Protein AF-A0A843W101-F1 (afdb_monomer_lite)

Structure (mmCIF, N/CA/C/O backbone):
data_AF-A0A843W101-F1
#
_entry.id   AF-A0A843W101-F1
#
loop_
_atom_site.group_PDB
_atom_site.id
_atom_site.type_symbol
_atom_site.label_atom_id
_atom_site.label_alt_id
_atom_site.label_comp_id
_atom_site.label_asym_id
_atom_site.label_entity_id
_atom_site.label_seq_id
_atom_site.pdbx_PDB_ins_code
_atom_site.Cartn_x
_atom_site.Cartn_y
_atom_site.Cartn_z
_atom_site.occupancy
_atom_site.B_iso_or_equiv
_atom_site.auth_seq_id
_atom_site.auth_comp_id
_atom_site.auth_asym_id
_atom_site.auth_atom_id
_atom_site.pdbx_PDB_model_num
ATOM 1 N N . MET A 1 1 ? 18.229 -12.204 2.021 1.00 41.34 1 MET A N 1
ATOM 2 C CA . MET A 1 1 ? 17.229 -13.249 2.345 1.00 41.34 1 MET A CA 1
ATOM 3 C C . MET A 1 1 ? 15.796 -12.877 1.921 1.00 41.34 1 MET A C 1
ATOM 5 O O . MET A 1 1 ? 15.025 -13.791 1.676 1.00 41.34 1 MET A O 1
ATOM 9 N N . CYS A 1 2 ? 15.442 -11.594 1.720 1.00 43.09 2 CYS A N 1
ATOM 10 C CA . CYS A 1 2 ? 14.078 -11.170 1.331 1.00 43.09 2 CYS A CA 1
ATOM 11 C C . CYS A 1 2 ? 13.661 -11.424 -0.138 1.00 43.09 2 CYS A C 1
ATOM 13 O O . CYS A 1 2 ? 12.470 -11.500 -0.428 1.00 43.09 2 CYS A O 1
ATOM 15 N N . SER A 1 3 ? 14.596 -11.600 -1.081 1.00 42.84 3 SER A N 1
ATOM 16 C CA . SER A 1 3 ? 14.264 -11.787 -2.510 1.00 42.84 3 SER A CA 1
ATOM 17 C C . SER A 1 3 ? 13.666 -13.161 -2.847 1.00 42.84 3 SER A C 1
ATOM 19 O O . SER A 1 3 ? 12.922 -13.284 -3.818 1.00 42.84 3 SER A O 1
ATOM 21 N N . ALA A 1 4 ? 13.947 -14.192 -2.044 1.00 44.59 4 ALA A N 1
ATOM 22 C CA . ALA A 1 4 ? 13.395 -15.532 -2.250 1.00 44.59 4 ALA A CA 1
ATOM 23 C C . ALA A 1 4 ? 11.895 -15.599 -1.906 1.00 44.59 4 ALA A C 1
ATOM 25 O O . ALA A 1 4 ? 11.125 -16.210 -2.644 1.00 44.59 4 ALA A O 1
ATOM 26 N N . PHE A 1 5 ? 11.468 -14.917 -0.836 1.00 48.91 5 PHE A N 1
ATOM 27 C CA . PHE A 1 5 ? 10.058 -14.842 -0.437 1.00 48.91 5 PHE A CA 1
ATOM 28 C C . PHE A 1 5 ? 9.240 -13.989 -1.417 1.00 48.91 5 PHE A C 1
ATOM 30 O O . PHE A 1 5 ? 8.169 -14.404 -1.851 1.00 48.91 5 PHE A O 1
ATOM 37 N N . ALA A 1 6 ? 9.796 -12.852 -1.854 1.00 44.50 6 ALA A N 1
ATOM 38 C CA . ALA A 1 6 ? 9.197 -11.976 -2.864 1.00 44.50 6 ALA A CA 1
ATOM 39 C C . ALA A 1 6 ? 8.867 -12.712 -4.174 1.00 44.50 6 ALA A C 1
ATOM 41 O O . ALA A 1 6 ? 7.777 -12.561 -4.732 1.00 44.50 6 ALA A O 1
ATOM 42 N N . LYS A 1 7 ? 9.790 -13.562 -4.635 1.00 45.25 7 LYS A N 1
ATOM 43 C CA . LYS A 1 7 ? 9.614 -14.345 -5.858 1.00 45.25 7 LYS A CA 1
ATOM 44 C C . LYS A 1 7 ? 8.630 -15.500 -5.678 1.00 45.25 7 LYS A C 1
ATOM 46 O O . LYS A 1 7 ? 7.860 -15.774 -6.590 1.00 45.25 7 LYS A O 1
ATOM 51 N N . ALA A 1 8 ? 8.644 -16.158 -4.520 1.00 47.34 8 ALA A N 1
ATOM 52 C CA . ALA A 1 8 ? 7.786 -17.307 -4.241 1.00 47.34 8 ALA A CA 1
ATOM 53 C C . ALA A 1 8 ? 6.317 -16.926 -3.985 1.00 47.34 8 ALA A C 1
ATOM 55 O O . ALA A 1 8 ? 5.430 -17.638 -4.442 1.00 47.34 8 ALA A O 1
ATOM 56 N N . TYR A 1 9 ? 6.057 -15.816 -3.283 1.00 49.91 9 TYR A N 1
ATOM 57 C CA . TYR A 1 9 ? 4.697 -15.409 -2.902 1.00 49.91 9 TYR A CA 1
ATOM 58 C C . TYR A 1 9 ? 4.052 -14.417 -3.869 1.00 49.91 9 TYR A C 1
ATOM 60 O O . TYR A 1 9 ? 2.850 -14.492 -4.099 1.00 49.91 9 TYR A O 1
ATOM 68 N N . TYR A 1 10 ? 4.838 -13.510 -4.454 1.00 51.88 10 TYR A N 1
ATOM 69 C CA . TYR A 1 10 ? 4.307 -12.451 -5.317 1.00 51.88 10 TYR A CA 1
ATOM 70 C C . TYR A 1 10 ? 4.786 -12.546 -6.772 1.00 51.88 10 TYR A C 1
ATOM 72 O O . TYR A 1 10 ? 4.351 -11.759 -7.608 1.00 51.88 10 TYR A O 1
ATOM 80 N N . GLY A 1 11 ? 5.688 -13.480 -7.105 1.00 53.94 11 GLY A N 1
ATOM 81 C CA . GLY A 1 11 ? 6.289 -13.562 -8.444 1.00 53.94 11 GLY A CA 1
ATOM 82 C C . GLY A 1 11 ? 7.215 -12.385 -8.7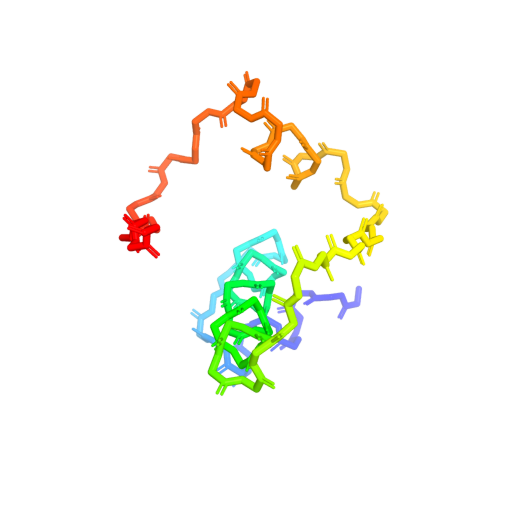73 1.00 53.94 11 GLY A C 1
ATOM 83 O O . GLY A 1 11 ? 7.535 -12.149 -9.937 1.00 53.94 11 GLY A O 1
ATOM 84 N N . LEU A 1 12 ? 7.643 -11.629 -7.759 1.00 61.62 12 LEU A N 1
ATOM 85 C CA . LEU A 1 12 ? 8.387 -10.386 -7.929 1.00 61.62 12 LEU A CA 1
ATOM 86 C C . LEU A 1 12 ? 9.895 -10.604 -7.798 1.00 61.62 12 LEU A C 1
ATOM 88 O O . LEU A 1 12 ? 10.372 -11.293 -6.900 1.00 61.62 12 LEU A O 1
ATOM 92 N N . ASN A 1 13 ? 10.663 -9.941 -8.665 1.00 63.81 13 ASN A N 1
ATOM 93 C CA . ASN A 1 13 ? 12.132 -9.960 -8.630 1.00 63.81 13 ASN A CA 1
ATOM 94 C C . ASN A 1 13 ? 12.736 -8.884 -7.703 1.00 63.81 13 ASN A C 1
ATOM 96 O O . ASN A 1 13 ? 13.954 -8.725 -7.666 1.00 63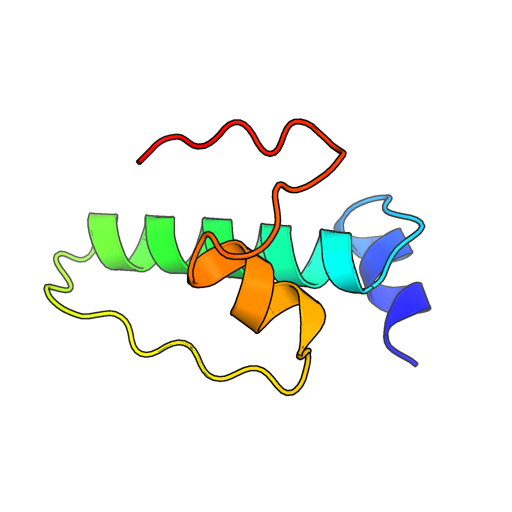.81 13 ASN A O 1
ATOM 100 N N . SER A 1 14 ? 11.906 -8.144 -6.961 1.00 66.81 14 SER A N 1
ATOM 101 C CA . SER A 1 14 ? 12.324 -7.049 -6.079 1.00 66.81 14 SER A CA 1
ATOM 102 C C . SER A 1 14 ? 11.737 -7.238 -4.682 1.00 66.81 14 SER A C 1
ATOM 104 O O . SER A 1 14 ? 10.525 -7.412 -4.542 1.00 66.81 14 SER A O 1
ATOM 106 N N . SER A 1 15 ? 12.587 -7.181 -3.650 1.00 75.88 15 SER A N 1
ATOM 107 C CA . SER A 1 15 ? 12.143 -7.199 -2.249 1.00 75.88 15 SER A CA 1
ATOM 108 C C . SER A 1 15 ? 11.239 -6.007 -1.938 1.00 75.88 15 SER A C 1
ATOM 110 O O . SER A 1 15 ? 10.200 -6.189 -1.317 1.00 75.88 15 SER A O 1
ATOM 112 N N . LEU A 1 16 ? 11.561 -4.829 -2.482 1.00 76.62 16 LEU A N 1
ATOM 113 C CA . LEU A 1 16 ? 10.764 -3.614 -2.311 1.00 76.62 16 LEU A CA 1
ATOM 114 C C . LEU A 1 16 ? 9.344 -3.770 -2.869 1.00 76.62 16 LEU A C 1
ATOM 116 O O . LEU A 1 16 ? 8.384 -3.292 -2.275 1.00 76.62 16 LEU A O 1
ATOM 120 N N . ALA A 1 17 ? 9.194 -4.446 -4.009 1.00 74.50 17 ALA A N 1
ATOM 121 C CA . ALA A 1 17 ? 7.880 -4.650 -4.607 1.00 74.50 17 ALA A CA 1
ATOM 122 C C . ALA A 1 17 ? 7.020 -5.612 -3.762 1.00 7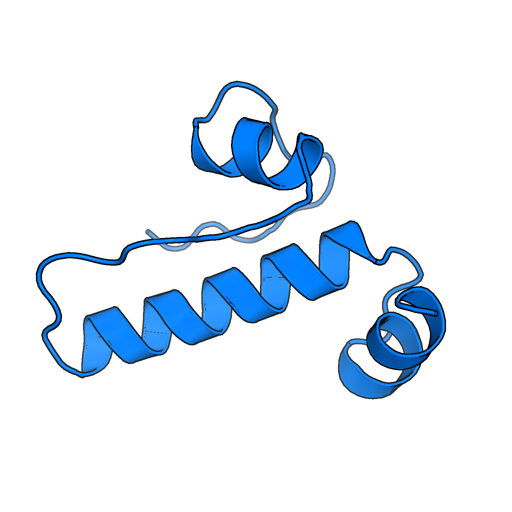4.50 17 ALA A C 1
ATOM 124 O O . ALA A 1 17 ? 5.827 -5.373 -3.596 1.00 74.50 17 ALA A O 1
ATOM 125 N N . ALA A 1 18 ? 7.618 -6.659 -3.182 1.00 77.88 18 ALA A N 1
ATOM 126 C CA . ALA A 1 18 ? 6.905 -7.560 -2.277 1.00 77.88 18 ALA A CA 1
ATOM 127 C C . ALA A 1 18 ? 6.518 -6.879 -0.958 1.00 77.88 18 ALA A C 1
ATOM 129 O O . ALA A 1 18 ? 5.398 -7.057 -0.490 1.00 77.88 18 ALA A O 1
ATOM 130 N N . GLU A 1 19 ? 7.410 -6.065 -0.392 1.00 81.00 19 GLU A N 1
ATOM 131 C CA . GLU A 1 19 ? 7.122 -5.251 0.794 1.00 81.00 19 GLU A CA 1
ATOM 132 C C . GLU A 1 19 ? 5.983 -4.257 0.533 1.00 81.00 19 GLU A C 1
ATOM 134 O O . GLU A 1 19 ? 5.072 -4.131 1.348 1.00 81.00 19 GLU A O 1
ATOM 139 N N . ALA A 1 20 ? 5.987 -3.592 -0.626 1.00 79.94 20 ALA A N 1
ATOM 140 C CA . ALA A 1 20 ? 4.934 -2.654 -1.002 1.00 79.94 20 ALA A CA 1
ATOM 141 C C . ALA A 1 20 ? 3.569 -3.337 -1.196 1.00 79.94 20 ALA A C 1
ATOM 143 O O . ALA A 1 20 ? 2.547 -2.783 -0.793 1.00 79.94 20 ALA A O 1
ATOM 144 N N . LEU A 1 21 ? 3.537 -4.538 -1.788 1.00 80.62 21 LEU A N 1
ATOM 145 C CA . LEU A 1 21 ? 2.298 -5.310 -1.926 1.00 80.62 21 LEU A CA 1
ATOM 146 C C . LEU A 1 21 ? 1.767 -5.797 -0.578 1.00 80.62 21 LEU A C 1
ATOM 148 O O . LEU A 1 21 ? 0.579 -5.632 -0.317 1.00 80.62 21 LEU A O 1
ATOM 152 N N . ALA A 1 22 ? 2.638 -6.334 0.280 1.00 82.44 22 ALA A N 1
ATOM 153 C CA . ALA A 1 22 ? 2.252 -6.751 1.626 1.00 82.44 22 ALA A CA 1
ATOM 154 C C . ALA A 1 22 ? 1.652 -5.574 2.408 1.00 82.44 22 ALA A C 1
ATOM 156 O O . ALA A 1 22 ? 0.563 -5.685 2.963 1.00 82.44 22 ALA A O 1
ATOM 157 N N . LEU A 1 23 ? 2.304 -4.408 2.346 1.00 83.06 23 LEU A N 1
ATOM 158 C CA . LEU A 1 23 ? 1.810 -3.197 2.988 1.00 83.06 23 LEU A CA 1
ATOM 159 C C . LEU A 1 23 ? 0.432 -2.767 2.459 1.00 83.06 23 LEU A C 1
ATOM 161 O O . LEU A 1 23 ? -0.438 -2.394 3.242 1.00 83.06 23 LEU A O 1
ATOM 165 N N . ARG A 1 24 ? 0.213 -2.819 1.139 1.00 82.88 24 ARG A N 1
ATOM 166 C CA . ARG A 1 24 ? -1.087 -2.498 0.528 1.00 82.88 24 ARG A CA 1
ATOM 167 C C . ARG A 1 24 ? -2.189 -3.428 1.036 1.00 82.88 24 ARG A C 1
ATOM 169 O O . ARG A 1 24 ? -3.283 -2.962 1.358 1.00 82.88 24 ARG A O 1
ATOM 176 N N . ASP A 1 25 ? -1.916 -4.726 1.072 1.00 84.44 25 ASP A N 1
ATOM 177 C CA . ASP A 1 25 ? -2.902 -5.729 1.466 1.00 84.44 25 ASP A CA 1
ATOM 178 C C . ASP A 1 25 ? -3.246 -5.595 2.961 1.00 84.44 25 ASP A C 1
ATOM 180 O O . ASP A 1 25 ? -4.428 -5.591 3.315 1.00 84.44 25 ASP A O 1
ATOM 184 N N . ASP A 1 26 ? -2.249 -5.348 3.814 1.00 83.44 26 ASP A N 1
ATOM 185 C CA . ASP A 1 26 ? -2.445 -5.088 5.244 1.00 83.44 26 ASP A CA 1
ATOM 186 C C . ASP A 1 26 ? -3.264 -3.811 5.492 1.00 83.44 26 ASP A C 1
ATOM 188 O O . ASP A 1 26 ? -4.212 -3.826 6.280 1.00 83.44 26 ASP A O 1
ATOM 192 N N . ILE A 1 27 ? -2.973 -2.715 4.775 1.00 82.94 27 ILE A N 1
ATOM 193 C CA . ILE A 1 27 ? -3.761 -1.473 4.860 1.00 82.94 27 ILE A CA 1
ATOM 194 C C . ILE A 1 27 ? -5.216 -1.728 4.451 1.00 82.94 27 ILE A C 1
ATOM 196 O O . ILE A 1 27 ? -6.134 -1.289 5.141 1.00 82.94 27 ILE A O 1
ATOM 200 N N . SER A 1 28 ? -5.445 -2.472 3.365 1.00 83.56 28 SER A N 1
ATOM 201 C CA . SER A 1 28 ? -6.794 -2.825 2.904 1.00 83.56 28 SER A CA 1
ATOM 202 C C . SER A 1 28 ? -7.577 -3.603 3.966 1.00 83.56 28 SER A C 1
ATOM 204 O O . SER A 1 28 ? -8.762 -3.340 4.189 1.00 83.56 28 SER A O 1
ATOM 206 N N . ILE A 1 29 ? -6.916 -4.524 4.674 1.00 85.12 29 ILE A N 1
ATOM 207 C CA . ILE A 1 29 ? -7.510 -5.249 5.802 1.00 85.12 29 ILE A CA 1
ATOM 208 C C . ILE A 1 29 ? -7.838 -4.284 6.946 1.00 85.12 29 ILE A C 1
ATOM 210 O O . ILE A 1 29 ? -8.971 -4.298 7.423 1.00 85.12 29 ILE A O 1
ATOM 214 N N . CYS A 1 30 ? -6.905 -3.416 7.344 1.00 82.62 30 CYS A N 1
ATOM 215 C CA . CYS A 1 30 ? -7.130 -2.408 8.384 1.00 82.62 30 CYS A CA 1
ATOM 216 C C . CYS A 1 30 ? -8.311 -1.478 8.062 1.00 82.62 30 CYS A C 1
ATOM 218 O O . CYS A 1 30 ? -9.144 -1.208 8.927 1.00 82.62 30 CYS A O 1
ATOM 220 N N . CYS A 1 31 ? -8.440 -1.032 6.810 1.00 81.06 31 CYS A N 1
ATOM 221 C CA . CYS A 1 31 ? -9.578 -0.228 6.367 1.00 81.06 31 CYS A CA 1
ATOM 222 C C . CYS A 1 31 ? -10.900 -1.000 6.487 1.00 81.06 31 CYS A C 1
ATOM 224 O O . CYS A 1 31 ? -11.897 -0.452 6.957 1.00 81.06 31 CYS A O 1
ATOM 226 N N . ARG A 1 32 ? -10.918 -2.286 6.110 1.00 84.81 32 ARG A N 1
ATOM 227 C CA . ARG A 1 32 ? -12.113 -3.144 6.219 1.00 84.81 32 ARG A CA 1
ATOM 228 C C . ARG A 1 32 ? -12.508 -3.444 7.663 1.00 84.81 32 ARG A C 1
ATOM 230 O O . ARG A 1 32 ? -13.689 -3.648 7.925 1.00 84.81 32 ARG A O 1
ATOM 237 N N . THR A 1 33 ? -11.552 -3.479 8.588 1.00 85.75 33 THR A N 1
ATOM 238 C CA . THR A 1 33 ? -11.815 -3.704 10.017 1.00 85.75 33 THR A CA 1
ATOM 239 C C . THR A 1 33 ? -12.174 -2.424 10.776 1.00 85.75 33 THR A C 1
ATOM 241 O O . THR A 1 33 ? -12.467 -2.495 11.967 1.00 85.75 33 THR A O 1
ATOM 244 N N . GLY A 1 34 ? -12.201 -1.269 10.100 1.00 87.69 34 GLY A N 1
ATOM 245 C CA . GLY A 1 34 ? -12.562 0.016 10.701 1.00 87.69 34 GLY A CA 1
ATOM 246 C C . GLY A 1 34 ? -11.439 0.656 11.517 1.00 87.69 34 GLY A C 1
ATOM 247 O O . GLY A 1 34 ? -11.716 1.478 12.389 1.00 87.69 34 GLY A O 1
ATOM 248 N N . ALA A 1 35 ? -10.180 0.290 11.263 1.00 84.75 35 ALA A N 1
ATOM 249 C CA . ALA A 1 35 ? -9.045 0.959 11.883 1.00 84.75 35 ALA A CA 1
ATOM 250 C C . ALA A 1 35 ? -8.964 2.418 11.401 1.00 84.75 35 ALA A C 1
ATOM 252 O O . ALA A 1 35 ? -8.944 2.687 10.200 1.00 84.75 35 ALA A O 1
ATOM 253 N N . SER A 1 36 ? -8.905 3.360 12.342 1.00 78.12 36 SER A N 1
ATOM 254 C CA . SER A 1 36 ? -8.792 4.795 12.051 1.00 78.12 36 SER A CA 1
ATOM 255 C C . SER A 1 36 ? -7.353 5.246 11.806 1.00 78.12 36 SER A C 1
ATOM 257 O O . SER A 1 36 ? -7.131 6.273 11.172 1.00 78.12 36 SER A O 1
ATOM 259 N N . GLU A 1 37 ? -6.376 4.490 12.309 1.00 81.50 37 GLU A N 1
ATOM 260 C CA . GLU A 1 37 ? -4.954 4.798 12.198 1.00 81.50 37 GLU A CA 1
ATOM 261 C C . GLU A 1 37 ? -4.157 3.519 11.925 1.00 81.50 37 GLU A C 1
ATOM 263 O O . GLU A 1 37 ? -4.367 2.490 12.569 1.00 81.50 37 GLU A O 1
ATOM 268 N N . VAL A 1 38 ? -3.225 3.592 10.972 1.00 79.69 38 VAL A N 1
ATOM 269 C CA . VAL A 1 38 ? -2.317 2.493 10.625 1.00 79.69 38 VAL A CA 1
ATOM 270 C C . VAL A 1 38 ? -0.884 2.967 10.829 1.00 79.69 38 VAL A C 1
ATOM 272 O O . VAL A 1 38 ? -0.401 3.854 10.126 1.00 79.69 38 VAL A O 1
ATOM 275 N N . LEU A 1 39 ? -0.192 2.366 11.799 1.00 83.81 39 LEU A N 1
ATOM 276 C CA . LEU A 1 39 ? 1.222 2.629 12.045 1.00 83.81 39 LEU A CA 1
ATOM 277 C C . LEU A 1 39 ? 2.081 1.664 11.225 1.00 83.81 39 LEU A C 1
ATOM 279 O O . LEU A 1 39 ? 2.205 0.487 11.560 1.00 83.81 39 LEU A O 1
ATOM 283 N N . VAL A 1 40 ? 2.722 2.185 10.184 1.00 81.62 40 VAL A N 1
ATOM 284 C CA . VAL A 1 40 ? 3.629 1.414 9.328 1.00 81.62 40 VAL A CA 1
ATOM 285 C C . VAL A 1 40 ? 5.051 1.490 9.881 1.00 81.62 40 VAL A C 1
ATOM 287 O O . VAL A 1 40 ? 5.605 2.578 10.030 1.00 81.62 40 VAL A O 1
ATOM 290 N N . LYS A 1 41 ? 5.663 0.336 10.169 1.00 84.56 41 LYS A N 1
ATOM 291 C CA . LYS A 1 41 ? 7.084 0.222 10.534 1.00 84.56 41 LYS A CA 1
ATOM 292 C C . LYS A 1 41 ? 7.811 -0.575 9.460 1.00 84.56 41 LYS A C 1
ATOM 294 O O . LYS A 1 41 ? 7.470 -1.725 9.214 1.00 84.56 41 LYS A O 1
ATOM 299 N N . THR A 1 42 ? 8.811 0.036 8.840 1.00 82.25 42 THR A N 1
ATOM 300 C CA . THR A 1 42 ? 9.640 -0.587 7.806 1.00 82.25 42 THR A CA 1
ATOM 301 C C . THR A 1 42 ? 11.094 -0.166 7.999 1.00 82.25 42 THR A C 1
ATOM 303 O O . THR A 1 42 ? 11.367 0.953 8.431 1.00 82.25 42 THR A O 1
ATOM 306 N N . ASP A 1 43 ? 12.024 -1.070 7.711 1.00 85.00 43 ASP A N 1
ATOM 307 C CA . ASP A 1 43 ? 13.4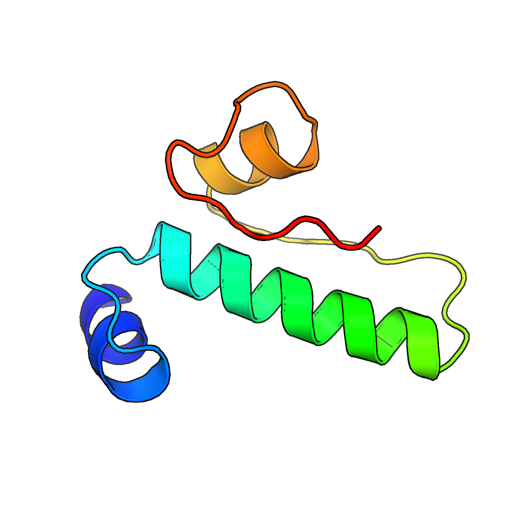64 -0.806 7.617 1.00 85.0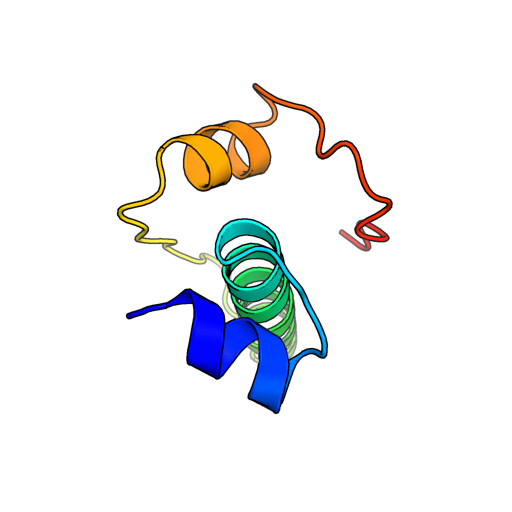0 43 ASP A CA 1
ATOM 308 C C . ASP A 1 43 ? 13.877 -0.334 6.209 1.00 85.00 43 ASP A C 1
ATOM 310 O O . ASP A 1 43 ? 15.015 0.083 5.984 1.00 85.00 43 ASP A O 1
ATOM 314 N N . SER A 1 44 ? 12.936 -0.337 5.261 1.00 82.88 44 SER A N 1
ATOM 315 C CA . SER A 1 44 ? 13.136 0.103 3.887 1.00 82.88 44 SER A CA 1
ATOM 316 C C . SER A 1 44 ? 12.949 1.617 3.758 1.00 82.88 44 SER A C 1
ATOM 318 O O . SER A 1 44 ? 11.834 2.155 3.757 1.00 82.88 44 SER A O 1
ATOM 320 N N . LEU A 1 45 ? 14.068 2.334 3.599 1.00 83.94 45 LEU A N 1
ATOM 321 C CA . LEU A 1 45 ? 14.062 3.780 3.347 1.00 83.94 45 LEU A CA 1
ATOM 322 C C . LEU A 1 45 ? 13.298 4.126 2.058 1.00 83.94 45 LEU A C 1
ATOM 324 O O . LEU A 1 45 ? 12.559 5.105 2.018 1.00 83.94 45 LEU A O 1
ATOM 328 N N . GLN A 1 46 ? 13.427 3.290 1.026 1.00 82.25 46 GLN A N 1
ATOM 329 C CA . GLN A 1 46 ? 12.722 3.464 -0.247 1.00 82.25 46 GLN A CA 1
ATOM 330 C C . GLN A 1 46 ? 11.207 3.338 -0.065 1.00 82.25 46 GLN A C 1
ATOM 332 O O . GLN A 1 46 ? 10.458 4.165 -0.581 1.00 82.25 46 GLN A O 1
ATOM 337 N N . LEU A 1 47 ? 10.748 2.351 0.714 1.00 80.75 47 LEU A N 1
ATOM 338 C CA . LEU A 1 47 ? 9.326 2.198 1.016 1.00 80.75 47 LEU A CA 1
ATOM 339 C C . LEU A 1 47 ? 8.801 3.386 1.829 1.00 80.75 47 LEU A C 1
ATOM 341 O O . LEU A 1 47 ? 7.730 3.907 1.533 1.00 80.75 47 LEU A O 1
ATOM 345 N N . THR A 1 48 ? 9.589 3.872 2.792 1.00 84.44 48 THR A N 1
ATOM 346 C CA . THR A 1 48 ? 9.264 5.081 3.567 1.00 84.44 48 THR A CA 1
ATOM 347 C C . THR A 1 48 ? 9.072 6.292 2.652 1.00 84.44 48 THR A C 1
ATOM 349 O O . THR A 1 48 ? 8.092 7.025 2.785 1.00 84.44 48 THR A O 1
ATOM 352 N N . GLN A 1 49 ? 9.967 6.490 1.684 1.00 82.25 49 GLN A N 1
ATOM 353 C CA . GLN A 1 49 ? 9.881 7.584 0.713 1.00 82.25 49 GLN A CA 1
ATOM 354 C C . GLN A 1 49 ? 8.674 7.447 -0.224 1.00 82.25 49 GLN A C 1
ATOM 356 O O . GLN A 1 49 ? 8.052 8.451 -0.568 1.00 82.25 49 GLN A O 1
ATOM 361 N N . ILE A 1 50 ? 8.298 6.221 -0.602 1.00 79.94 50 ILE A N 1
ATOM 362 C CA . ILE A 1 50 ? 7.096 5.966 -1.410 1.00 79.94 50 ILE A CA 1
ATOM 363 C C . ILE A 1 50 ? 5.829 6.299 -0.611 1.00 79.94 50 ILE A C 1
ATOM 365 O O . ILE A 1 50 ? 4.980 7.054 -1.083 1.00 79.94 50 ILE A O 1
ATOM 369 N N . VAL A 1 51 ? 5.717 5.797 0.623 1.00 78.81 51 VAL A N 1
ATOM 370 C CA . VAL A 1 51 ? 4.549 6.026 1.494 1.00 78.81 51 VAL A CA 1
ATOM 371 C C . VAL A 1 51 ? 4.390 7.509 1.843 1.00 78.81 51 VAL A C 1
ATOM 373 O O . VAL A 1 51 ? 3.278 8.032 1.856 1.00 78.81 51 VAL A O 1
ATOM 376 N N . THR A 1 52 ? 5.499 8.220 2.055 1.00 82.38 52 THR A N 1
ATOM 377 C CA . THR A 1 52 ? 5.504 9.670 2.321 1.00 82.38 52 THR A CA 1
ATOM 378 C C . THR A 1 52 ? 5.396 10.530 1.055 1.00 82.38 52 THR A C 1
ATOM 380 O O . THR A 1 52 ? 5.514 11.752 1.138 1.00 82.38 52 THR A O 1
ATOM 383 N N . ARG A 1 53 ? 5.143 9.921 -0.117 1.00 79.12 53 ARG A N 1
ATOM 384 C CA . ARG A 1 53 ? 5.005 10.585 -1.431 1.00 79.12 53 ARG A CA 1
ATOM 385 C C . ARG A 1 53 ? 6.231 11.399 -1.865 1.00 79.12 53 ARG A C 1
ATOM 387 O O . ARG A 1 53 ? 6.122 12.283 -2.709 1.00 79.12 53 ARG A O 1
ATOM 394 N N . GLN A 1 54 ? 7.400 11.094 -1.311 1.00 75.75 54 GLN A N 1
ATOM 395 C CA . GLN A 1 54 ? 8.679 11.683 -1.711 1.00 75.75 54 GLN A CA 1
ATOM 396 C C . GLN A 1 54 ? 9.251 11.016 -2.966 1.00 75.75 54 GLN A C 1
ATOM 398 O O . GLN A 1 54 ? 10.050 11.623 -3.676 1.00 75.75 54 GLN A O 1
ATOM 403 N N . LEU A 1 55 ? 8.846 9.774 -3.245 1.00 73.31 55 LEU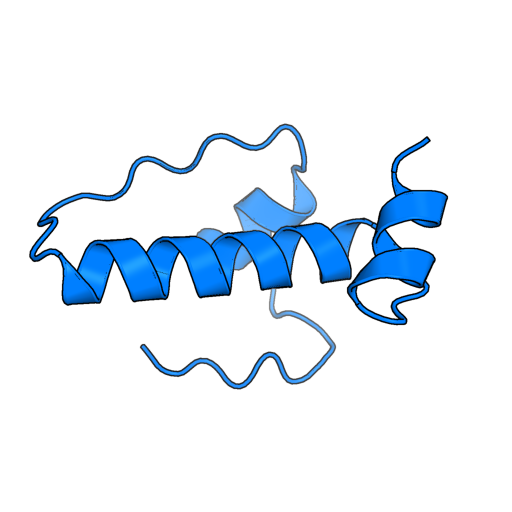 A N 1
ATOM 404 C CA . LEU A 1 55 ? 9.267 9.014 -4.415 1.00 73.31 55 LEU A CA 1
ATOM 405 C C . LEU A 1 55 ? 8.054 8.361 -5.082 1.00 73.31 55 LEU A C 1
ATOM 407 O O . LEU A 1 55 ? 7.218 7.755 -4.416 1.00 73.31 55 LEU A O 1
ATOM 411 N N . VAL A 1 56 ? 7.960 8.482 -6.407 1.00 69.38 56 VAL A N 1
ATOM 412 C CA . VAL A 1 56 ? 6.927 7.800 -7.193 1.00 69.38 56 VAL A CA 1
ATOM 413 C C . VAL A 1 56 ? 7.427 6.405 -7.523 1.00 69.38 56 VAL A C 1
ATOM 415 O O . VAL A 1 56 ? 8.534 6.230 -8.034 1.00 69.38 56 VAL A O 1
ATOM 418 N N . CYS A 1 57 ? 6.610 5.406 -7.209 1.00 64.44 57 CYS A N 1
ATOM 419 C CA . CYS A 1 57 ? 6.918 4.033 -7.554 1.00 64.44 57 CYS A CA 1
ATOM 420 C C . CYS A 1 57 ? 6.967 3.891 -9.089 1.00 64.44 57 CYS A C 1
ATOM 422 O O . CYS A 1 57 ? 6.012 4.295 -9.749 1.00 64.44 57 CYS A O 1
ATOM 424 N N . PRO A 1 58 ? 8.050 3.353 -9.681 1.00 60.25 58 PRO A N 1
ATOM 425 C CA . PRO A 1 58 ? 8.192 3.283 -11.137 1.00 60.25 58 PRO A CA 1
ATOM 426 C C . PRO A 1 58 ? 7.321 2.194 -11.784 1.00 60.25 58 PRO A C 1
ATOM 428 O O . PRO A 1 58 ? 7.279 2.089 -13.006 1.00 60.25 58 PRO A O 1
ATOM 431 N N . TRP A 1 59 ? 6.653 1.368 -10.980 1.00 64.50 59 TRP A N 1
ATOM 432 C CA . TRP A 1 59 ? 5.664 0.395 -11.424 1.00 64.50 59 TRP A CA 1
ATOM 433 C C . TRP A 1 59 ? 4.276 0.822 -10.940 1.00 64.50 59 TRP A C 1
ATOM 435 O O . TRP A 1 59 ? 4.144 1.347 -9.833 1.00 64.50 59 TRP A O 1
ATOM 445 N N . ASP A 1 60 ? 3.249 0.574 -11.759 1.00 54.66 60 ASP A N 1
ATOM 446 C CA . ASP A 1 60 ? 1.847 0.825 -11.414 1.00 54.66 60 ASP A CA 1
ATOM 447 C C . ASP A 1 60 ? 1.414 -0.088 -10.255 1.00 54.66 60 ASP A C 1
ATOM 449 O O . ASP A 1 60 ? 0.800 -1.142 -10.430 1.00 54.66 60 ASP A O 1
ATOM 453 N N . LEU A 1 61 ? 1.721 0.317 -9.023 1.00 53.62 61 LEU A N 1
ATOM 454 C CA . LEU A 1 61 ? 0.894 -0.049 -7.885 1.00 53.62 61 LEU A CA 1
ATOM 455 C C . LEU A 1 61 ? -0.393 0.736 -8.089 1.00 53.62 61 LEU A C 1
ATOM 457 O O . LEU A 1 61 ? -0.421 1.923 -7.782 1.00 53.62 61 LEU A O 1
ATOM 461 N N . ALA A 1 62 ? -1.418 0.107 -8.669 1.00 43.31 62 ALA A N 1
ATOM 462 C CA . ALA A 1 62 ? -2.749 0.695 -8.761 1.00 43.31 62 ALA A CA 1
ATOM 463 C C . ALA A 1 62 ? -3.164 1.149 -7.353 1.00 43.31 62 ALA A C 1
ATOM 465 O O . ALA A 1 62 ? -3.544 0.347 -6.498 1.00 43.31 62 ALA A O 1
ATOM 466 N N . CYS A 1 63 ? -2.965 2.439 -7.098 1.00 39.25 63 CYS A N 1
ATOM 467 C CA . CYS A 1 63 ? -3.177 3.086 -5.822 1.00 39.25 63 CYS A CA 1
ATOM 468 C C . CYS A 1 63 ? -4.683 3.299 -5.724 1.00 39.25 63 CYS A C 1
ATOM 470 O O . CYS A 1 63 ? -5.208 4.296 -6.211 1.00 39.25 63 CYS A O 1
ATOM 472 N N . ILE A 1 64 ? -5.392 2.317 -5.172 1.00 37.66 64 ILE A N 1
ATOM 473 C CA . ILE A 1 64 ? -6.744 2.538 -4.672 1.00 37.66 64 ILE A CA 1
ATOM 474 C C . ILE A 1 64 ? -6.555 2.994 -3.227 1.00 37.66 64 ILE A C 1
ATOM 476 O O . ILE A 1 64 ? -6.402 2.168 -2.327 1.00 37.66 64 ILE A O 1
ATOM 480 N N . LEU A 1 65 ? -6.444 4.313 -3.055 1.00 36.03 65 LEU A N 1
ATOM 481 C CA . LEU A 1 65 ? -6.810 4.981 -1.807 1.00 36.03 65 LEU A CA 1
ATOM 482 C C . LEU A 1 65 ? -8.317 5.225 -1.835 1.00 36.03 65 LEU A C 1
ATOM 484 O O . LEU A 1 65 ? -8.799 5.683 -2.897 1.00 36.03 65 LEU A O 1
#

Sequence (65 aa):
MCSAFAKAYYGLNSSLAAEALALRDDISICCRTGASEVLVKTDSLQLTQIVTRQLVCPWDLACIL

Secondary structure (DSSP, 8-state):
-HHHHHHHHH--S-HHHHHHHHHHHHHHHHHHTT-S------S-HHHHHHHTTSS--SS------

Radius of gyration: 12.23 Å; chains: 1; bounding box: 30×29×24 Å

Foldseek 3Di:
DQQVVCCVPPVDNDSLVSVLVVVVVVVVVCVVVVNPDDDDDDPDPVNVCCVVVVDPDPDPPVDPD

pLDDT: mean 70.34, std 16.0, range [36.03, 87.69]

Organism: Colocasia esculenta (NCBI:txid4460)